Protein AF-G7TE22-F1 (afdb_monomer_lite)

Organism: Xanthomonas oryzae pv. oryzicola (strain BLS256) (NCBI:txid383407)

InterPro domains:
  IPR012318 Crp-type HTH domain [PF13545] (1-49)
  IPR012318 Crp-type HTH domain [PS51063] (1-44)
  IPR012318 Crp-type HTH domain [SM00419] (1-42)
  IPR036388 Winged helix-like DNA-binding domain superfamily [G3DSA:1.10.10.10] (1-53)
  IPR036390 Winged helix DNA-binding domain superfamily [SSF46785] (1-51)

Foldseek 3Di:
DALCVVCVVVVHDSVVSVVVVVVCVVVVQWDPPDRPDIHGPNPPVVCVVVVNDD

pLDDT: mean 86.74, std 8.43, range [53.16, 93.06]

Secondary structure (DSSP, 8-state):
--HHHHHHHHT--HHHHHHHHHHHHHTTSEEEEETTEEEES-HHHHHHHTT---

Radius of gyration: 11.52 Å; chains: 1; bounding box: 30×16×23 Å

Sequence (54 aa):
MSRSDIADHLGLTVEAVSRTFTKLRRQQLIALPQRHLVQILDYAALRRLAGDTV

Structure (mmCIF, N/CA/C/O backbone):
data_AF-G7TE22-F1
#
_entry.id   AF-G7TE22-F1
#
loop_
_atom_site.group_PDB
_atom_site.id
_atom_site.type_symbol
_atom_site.label_atom_id
_atom_site.label_alt_id
_atom_site.label_comp_id
_atom_site.label_asym_id
_atom_site.label_entity_id
_atom_site.label_seq_id
_atom_site.pdbx_PDB_ins_code
_atom_site.Cartn_x
_atom_site.Cartn_y
_atom_site.Cartn_z
_atom_site.occupancy
_atom_site.B_iso_or_equiv
_atom_site.auth_seq_id
_atom_site.auth_comp_id
_atom_site.auth_asym_id
_atom_site.auth_atom_id
_atom_site.pdbx_PDB_model_num
ATOM 1 N N . MET A 1 1 ? 4.549 -12.769 -2.747 1.00 62.22 1 MET A N 1
ATOM 2 C CA . MET A 1 1 ? 5.070 -11.575 -3.440 1.00 62.22 1 MET A CA 1
ATOM 3 C C . MET A 1 1 ? 5.638 -10.605 -2.422 1.00 62.22 1 MET A C 1
ATOM 5 O O . MET A 1 1 ? 5.004 -10.330 -1.403 1.00 62.22 1 MET A O 1
ATOM 9 N N . SER A 1 2 ? 6.859 -10.144 -2.651 1.00 78.62 2 SER A N 1
ATOM 10 C CA . SER A 1 2 ? 7.468 -9.036 -1.924 1.00 78.62 2 SER A CA 1
ATOM 11 C C . SER A 1 2 ? 6.903 -7.694 -2.425 1.00 78.62 2 SER A C 1
ATOM 13 O O . SER A 1 2 ? 6.280 -7.629 -3.484 1.00 78.62 2 SER A O 1
ATOM 15 N N . ARG A 1 3 ? 7.084 -6.603 -1.665 1.00 79.62 3 ARG A N 1
ATOM 16 C CA . ARG A 1 3 ? 6.691 -5.255 -2.131 1.00 79.62 3 ARG A CA 1
ATOM 17 C C . ARG A 1 3 ? 7.464 -4.833 -3.385 1.00 79.62 3 ARG A C 1
ATOM 19 O O . ARG A 1 3 ? 6.938 -4.035 -4.150 1.00 79.62 3 ARG A O 1
ATOM 26 N N . SER A 1 4 ? 8.668 -5.375 -3.570 1.00 81.94 4 SER A N 1
ATOM 27 C CA . SER A 1 4 ? 9.489 -5.175 -4.762 1.00 81.94 4 SER A CA 1
ATOM 28 C C . SER A 1 4 ? 8.864 -5.855 -5.969 1.00 81.94 4 SER A C 1
ATOM 30 O O . SER A 1 4 ? 8.626 -5.184 -6.958 1.00 81.94 4 SER A O 1
ATOM 32 N N . ASP A 1 5 ? 8.428 -7.110 -5.829 1.00 85.38 5 ASP A N 1
ATOM 33 C CA . ASP A 1 5 ? 7.763 -7.831 -6.923 1.00 85.38 5 ASP A CA 1
ATOM 34 C C . ASP A 1 5 ? 6.505 -7.085 -7.405 1.00 85.38 5 ASP A C 1
ATOM 36 O O . ASP A 1 5 ? 6.217 -7.045 -8.595 1.00 85.38 5 ASP A O 1
ATOM 40 N N . ILE A 1 6 ? 5.747 -6.478 -6.480 1.00 85.94 6 ILE A N 1
ATOM 41 C CA . ILE A 1 6 ? 4.558 -5.670 -6.805 1.00 85.94 6 ILE A CA 1
ATOM 42 C C . ILE A 1 6 ? 4.953 -4.387 -7.543 1.00 85.94 6 ILE A C 1
ATOM 44 O O . ILE A 1 6 ? 4.279 -3.989 -8.489 1.00 85.94 6 ILE A O 1
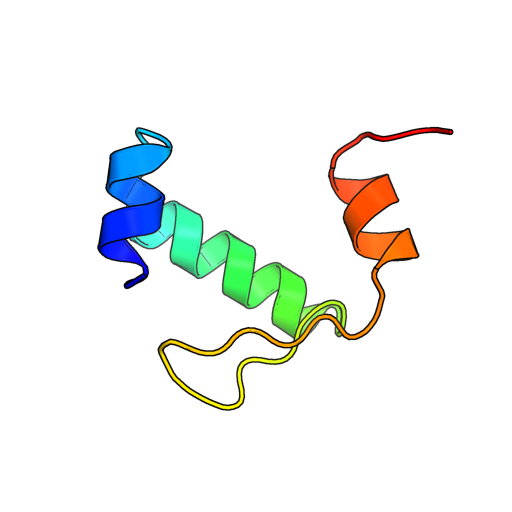ATOM 48 N N . ALA A 1 7 ? 6.018 -3.726 -7.091 1.00 87.19 7 ALA A N 1
ATOM 49 C CA . ALA A 1 7 ? 6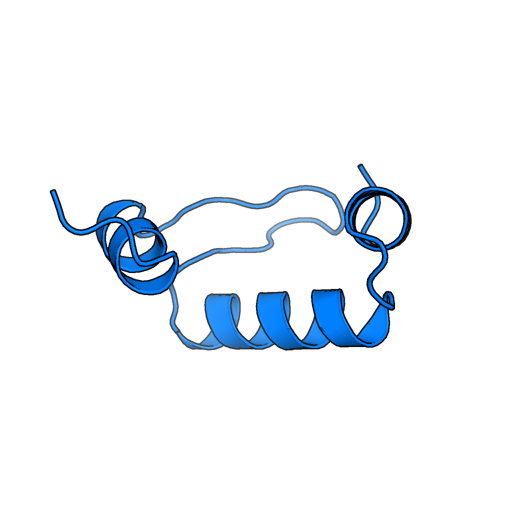.528 -2.510 -7.707 1.00 87.19 7 ALA A CA 1
ATOM 50 C C . ALA A 1 7 ? 7.005 -2.790 -9.140 1.00 87.19 7 ALA A C 1
ATOM 52 O O . ALA A 1 7 ? 6.541 -2.136 -10.072 1.00 87.19 7 ALA A O 1
ATOM 53 N N . ASP A 1 8 ? 7.807 -3.840 -9.314 1.00 87.12 8 ASP A N 1
ATOM 54 C CA . ASP A 1 8 ? 8.325 -4.288 -10.606 1.00 87.12 8 ASP A CA 1
ATOM 55 C C . ASP A 1 8 ? 7.189 -4.706 -11.551 1.00 87.12 8 ASP A C 1
ATOM 57 O O . ASP A 1 8 ? 7.181 -4.329 -12.720 1.00 87.12 8 ASP A O 1
ATOM 61 N N . HIS A 1 9 ? 6.177 -5.418 -11.040 1.00 89.25 9 HIS A N 1
ATOM 62 C CA . HIS A 1 9 ? 5.017 -5.833 -11.832 1.00 89.25 9 HIS A CA 1
ATOM 63 C C . HIS A 1 9 ? 4.154 -4.654 -12.309 1.00 89.25 9 HIS A C 1
ATOM 65 O O . HIS A 1 9 ? 3.606 -4.695 -13.408 1.00 89.25 9 HIS A O 1
ATOM 71 N N . LEU A 1 10 ? 4.024 -3.605 -11.494 1.00 87.19 10 LEU A N 1
ATOM 72 C CA . LEU A 1 10 ? 3.220 -2.421 -11.810 1.00 87.19 10 LEU A CA 1
ATOM 73 C C . LEU A 1 10 ? 4.022 -1.312 -12.514 1.00 87.19 10 LEU A C 1
ATOM 75 O O . LEU A 1 10 ? 3.449 -0.275 -12.843 1.00 87.19 10 LEU A O 1
ATOM 79 N N . GLY A 1 11 ? 5.335 -1.488 -12.707 1.00 89.00 11 GLY A N 1
ATOM 80 C CA . GLY A 1 11 ? 6.225 -0.429 -13.194 1.00 89.00 11 GLY A CA 1
ATOM 81 C C . GLY A 1 11 ? 6.311 0.775 -12.245 1.00 89.00 11 GLY A C 1
ATOM 82 O O . GLY A 1 11 ? 6.550 1.901 -12.679 1.00 89.00 11 GLY A O 1
ATOM 83 N N . LEU A 1 12 ? 6.066 0.557 -10.950 1.00 91.31 12 LEU A N 1
ATOM 84 C CA . LEU A 1 12 ? 6.112 1.571 -9.898 1.00 91.31 12 LEU A CA 1
ATOM 85 C C . LEU A 1 12 ? 7.372 1.408 -9.048 1.00 91.31 12 LEU A C 1
ATOM 87 O O . LEU A 1 12 ? 8.037 0.381 -9.0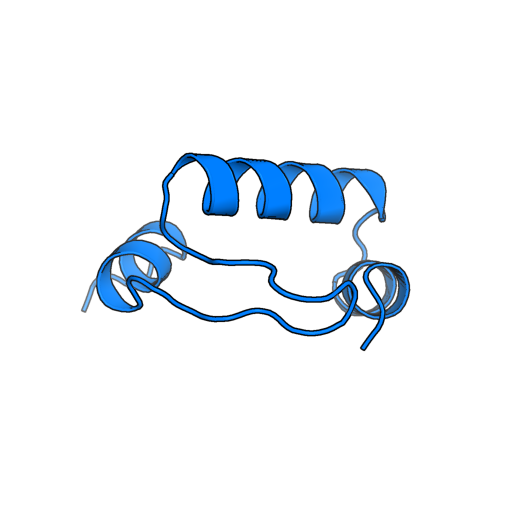86 1.00 91.31 12 LEU A O 1
ATOM 91 N N . THR A 1 13 ? 7.687 2.408 -8.222 1.00 91.12 13 THR A N 1
ATOM 92 C CA . THR A 1 13 ? 8.764 2.261 -7.234 1.00 91.12 13 THR A CA 1
ATOM 93 C C . THR A 1 13 ? 8.259 1.600 -5.953 1.00 91.12 13 THR A C 1
ATOM 95 O O . THR A 1 13 ? 7.095 1.755 -5.555 1.00 91.12 13 THR A O 1
ATOM 98 N N . VAL A 1 14 ? 9.152 0.897 -5.252 1.00 89.81 14 VAL A N 1
ATOM 99 C CA . VAL A 1 14 ? 8.848 0.245 -3.967 1.00 89.81 14 VAL A CA 1
ATOM 100 C C . VAL A 1 14 ? 8.349 1.260 -2.933 1.00 89.81 14 VAL A C 1
ATOM 102 O O . VAL A 1 14 ? 7.450 0.959 -2.145 1.00 89.81 14 VAL A O 1
ATOM 105 N N . GLU A 1 15 ? 8.862 2.492 -2.956 1.00 92.19 15 GLU A N 1
ATOM 106 C CA . GLU A 1 15 ? 8.423 3.592 -2.093 1.00 92.19 15 GLU A CA 1
ATOM 107 C C . GLU A 1 15 ? 6.980 4.000 -2.388 1.00 92.19 15 GLU A C 1
ATOM 109 O O . GLU A 1 15 ? 6.220 4.264 -1.455 1.00 92.19 15 GLU A O 1
ATOM 114 N N . ALA A 1 16 ? 6.584 4.053 -3.665 1.00 91.50 16 ALA A N 1
ATOM 115 C CA . ALA A 1 16 ? 5.210 4.359 -4.053 1.00 91.50 16 ALA A CA 1
ATOM 116 C C . ALA A 1 16 ? 4.247 3.283 -3.531 1.00 91.50 16 ALA A C 1
ATOM 118 O O . ALA A 1 16 ? 3.265 3.612 -2.861 1.00 91.50 16 ALA A O 1
ATOM 119 N N . VAL A 1 17 ? 4.581 2.004 -3.731 1.00 91.00 17 VAL A N 1
ATOM 120 C CA . VAL A 1 17 ? 3.803 0.872 -3.202 1.00 91.00 17 VAL A CA 1
ATOM 121 C C . VAL A 1 17 ? 3.730 0.939 -1.673 1.00 91.00 17 VAL A C 1
ATOM 123 O O . VAL A 1 17 ? 2.648 0.871 -1.091 1.00 91.00 17 VAL A O 1
ATOM 126 N N . SER A 1 18 ? 4.859 1.156 -0.997 1.00 89.19 18 SER A N 1
ATOM 127 C CA . SER A 1 18 ? 4.919 1.247 0.465 1.00 89.19 18 SER A CA 1
ATOM 128 C C . SER A 1 18 ? 4.056 2.387 1.027 1.00 89.19 18 SER A C 1
ATOM 130 O O . SER A 1 18 ? 3.312 2.189 1.997 1.00 89.19 18 SER A O 1
ATOM 132 N N . ARG A 1 19 ? 4.084 3.569 0.389 1.00 90.94 19 ARG A N 1
ATOM 133 C CA . ARG A 1 19 ? 3.241 4.719 0.759 1.00 90.94 19 ARG A CA 1
ATOM 134 C C . ARG A 1 19 ? 1.755 4.401 0.611 1.00 90.94 19 ARG A C 1
ATOM 136 O O . ARG A 1 19 ? 0.989 4.657 1.542 1.00 90.94 19 ARG A O 1
ATOM 143 N N . THR A 1 20 ? 1.354 3.794 -0.506 1.00 90.69 20 THR A N 1
ATOM 144 C CA . THR A 1 20 ? -0.041 3.398 -0.750 1.00 90.69 20 THR A CA 1
ATOM 145 C C . THR A 1 20 ? -0.521 2.381 0.282 1.00 90.69 20 THR A C 1
ATOM 147 O O . THR A 1 20 ? -1.552 2.588 0.917 1.00 90.69 20 THR A O 1
ATOM 150 N N . PHE A 1 21 ? 0.260 1.335 0.548 1.00 89.75 21 PHE A N 1
ATOM 151 C CA . PHE A 1 21 ? -0.068 0.328 1.562 1.00 89.75 21 PHE A CA 1
ATOM 152 C C . PHE A 1 21 ? -0.194 0.923 2.967 1.00 89.75 21 PHE A C 1
ATOM 154 O O . PHE A 1 21 ? -1.109 0.578 3.714 1.00 89.75 21 PHE A O 1
ATOM 161 N N . THR A 1 22 ? 0.699 1.847 3.326 1.00 91.12 22 THR A N 1
ATOM 162 C CA . THR A 1 22 ? 0.638 2.546 4.615 1.00 91.12 22 THR A CA 1
ATOM 163 C C . THR A 1 22 ? -0.631 3.392 4.722 1.00 91.12 22 THR A C 1
ATOM 165 O O . THR A 1 22 ? -1.289 3.379 5.763 1.00 91.12 22 THR A O 1
ATOM 168 N N . LYS A 1 23 ? -1.023 4.078 3.641 1.00 91.75 23 LYS A N 1
ATOM 169 C CA . LYS A 1 23 ? -2.266 4.856 3.581 1.00 91.75 23 LYS A CA 1
ATOM 170 C C . LYS A 1 23 ? -3.498 3.963 3.754 1.00 91.75 23 LYS A C 1
ATOM 172 O O . LYS A 1 23 ? -4.323 4.262 4.614 1.00 91.75 23 LYS A O 1
ATOM 177 N N . LEU A 1 24 ? -3.578 2.851 3.020 1.00 91.62 24 LEU A N 1
ATOM 178 C CA . LEU A 1 24 ? -4.683 1.889 3.122 1.00 91.62 24 LEU A CA 1
ATOM 179 C C . LEU A 1 24 ? -4.778 1.270 4.525 1.00 91.62 24 LEU A C 1
ATOM 181 O O . LEU A 1 24 ? -5.870 1.147 5.078 1.00 91.62 24 LEU A O 1
ATOM 185 N N . ARG A 1 25 ? -3.634 0.953 5.147 1.00 90.81 25 ARG A N 1
ATOM 186 C CA . ARG A 1 25 ? -3.582 0.477 6.537 1.00 90.81 25 ARG A CA 1
ATOM 187 C C . ARG A 1 25 ? -4.086 1.531 7.521 1.00 90.81 25 ARG A C 1
ATOM 189 O O . ARG A 1 25 ? -4.859 1.217 8.426 1.00 90.81 25 ARG A O 1
ATOM 196 N N . ARG A 1 26 ? -3.661 2.789 7.359 1.00 92.62 26 ARG A N 1
ATOM 197 C CA . ARG A 1 26 ? -4.101 3.904 8.215 1.00 92.62 26 ARG A CA 1
ATOM 198 C C . ARG A 1 26 ? -5.604 4.151 8.091 1.00 92.62 26 ARG A C 1
ATOM 200 O O . ARG A 1 26 ? -6.236 4.520 9.068 1.00 92.62 26 ARG A O 1
ATOM 207 N N . GLN A 1 27 ? -6.163 3.917 6.909 1.00 92.31 27 GLN A N 1
ATOM 208 C CA . GLN A 1 27 ? -7.601 3.988 6.649 1.00 92.31 27 GLN A CA 1
ATOM 209 C C . GLN A 1 27 ? -8.372 2.747 7.131 1.00 92.31 27 GLN A C 1
ATOM 211 O O . GLN A 1 27 ? -9.571 2.676 6.903 1.00 92.31 27 GLN A O 1
ATOM 216 N N . GLN A 1 28 ? -7.708 1.784 7.787 1.00 91.75 28 GLN A N 1
ATOM 217 C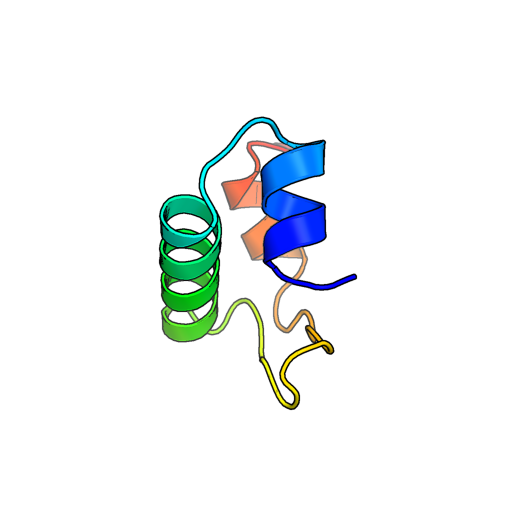 CA . GLN A 1 28 ? -8.311 0.530 8.263 1.00 91.75 28 GLN A CA 1
ATOM 218 C C . GLN A 1 28 ? -8.964 -0.302 7.144 1.00 91.75 28 GLN A C 1
ATOM 220 O O . GLN A 1 28 ? -9.863 -1.094 7.391 1.00 91.75 28 GLN A O 1
ATOM 225 N N . LEU A 1 29 ? -8.478 -0.156 5.909 1.00 92.62 29 LEU A N 1
ATOM 226 C CA . LEU A 1 29 ? -8.983 -0.890 4.743 1.00 92.62 29 LEU A CA 1
ATOM 227 C C . LEU A 1 29 ? -8.278 -2.233 4.569 1.00 92.62 29 LEU A C 1
ATOM 229 O O . LEU A 1 29 ? -8.867 -3.211 4.108 1.00 92.62 29 LEU A O 1
ATOM 233 N N . ILE A 1 30 ? -7.003 -2.274 4.958 1.00 93.00 30 ILE A N 1
ATOM 234 C CA . ILE A 1 30 ? -6.177 -3.478 4.977 1.00 93.00 30 ILE A CA 1
ATOM 235 C C . ILE A 1 30 ? -5.434 -3.593 6.307 1.00 93.00 30 ILE A C 1
ATOM 237 O O . ILE A 1 30 ? -5.013 -2.593 6.892 1.00 93.00 30 ILE A O 1
ATOM 241 N N . ALA A 1 31 ? -5.192 -4.821 6.741 1.00 91.38 31 ALA A N 1
ATOM 242 C CA . ALA A 1 31 ? -4.235 -5.149 7.781 1.00 91.38 31 ALA A CA 1
ATOM 243 C C . ALA A 1 31 ? -3.002 -5.824 7.171 1.00 91.38 31 ALA A C 1
ATOM 245 O O . ALA A 1 31 ? -3.061 -6.513 6.155 1.00 91.38 31 ALA A O 1
ATOM 246 N N . LEU A 1 32 ? -1.859 -5.606 7.811 1.00 87.81 32 LEU A N 1
ATOM 247 C CA . LEU A 1 32 ? -0.570 -6.177 7.427 1.00 87.81 32 LEU A CA 1
ATOM 248 C C . LEU A 1 32 ? -0.017 -6.955 8.626 1.00 87.81 32 LEU A C 1
ATOM 250 O O . LEU A 1 32 ? 0.879 -6.448 9.304 1.00 87.81 32 LEU A O 1
ATOM 254 N N . PRO A 1 33 ? -0.578 -8.138 8.945 1.00 85.00 33 PRO A N 1
ATOM 255 C CA . PRO A 1 33 ? -0.114 -8.944 10.074 1.00 85.00 33 PRO A CA 1
ATOM 256 C C . PRO A 1 33 ? 1.309 -9.478 9.856 1.00 85.00 33 PRO A C 1
ATOM 258 O O . PRO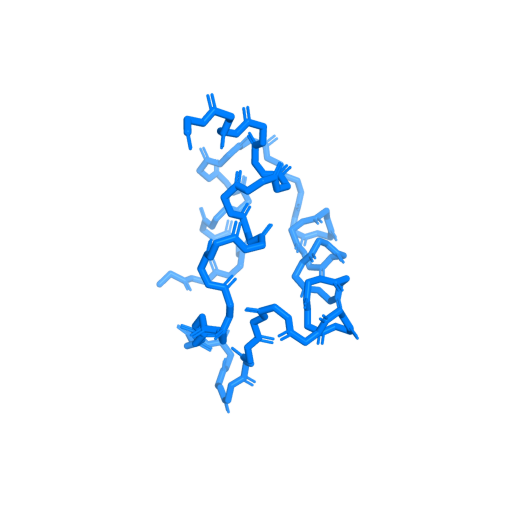 A 1 33 ? 2.033 -9.700 10.820 1.00 85.00 33 PRO A O 1
ATOM 261 N N . GLN A 1 34 ? 1.737 -9.652 8.598 1.00 84.00 34 GLN A N 1
ATOM 262 C CA . GLN A 1 34 ? 3.096 -10.069 8.242 1.00 84.00 34 GLN A CA 1
ATOM 263 C C . GLN A 1 34 ? 3.606 -9.281 7.030 1.00 84.00 34 GLN A C 1
ATOM 265 O O . GLN A 1 34 ? 2.832 -8.707 6.267 1.00 84.00 34 GLN A O 1
ATOM 270 N N . ARG A 1 35 ? 4.928 -9.273 6.804 1.00 76.94 35 ARG A N 1
ATOM 271 C CA . ARG A 1 35 ? 5.557 -8.532 5.689 1.00 76.94 35 ARG A CA 1
ATOM 272 C C . ARG A 1 35 ? 5.040 -8.928 4.302 1.00 76.94 35 ARG A C 1
ATOM 274 O O . ARG A 1 35 ? 5.041 -8.080 3.414 1.00 76.94 35 ARG A O 1
ATOM 281 N N . HIS A 1 36 ? 4.615 -10.178 4.146 1.00 81.06 36 HIS A N 1
ATOM 282 C CA . HIS A 1 36 ? 4.148 -10.760 2.886 1.00 81.06 36 HIS A CA 1
ATOM 283 C C . HIS A 1 36 ? 2.665 -11.142 2.916 1.00 81.06 36 HIS A C 1
ATOM 285 O O . HIS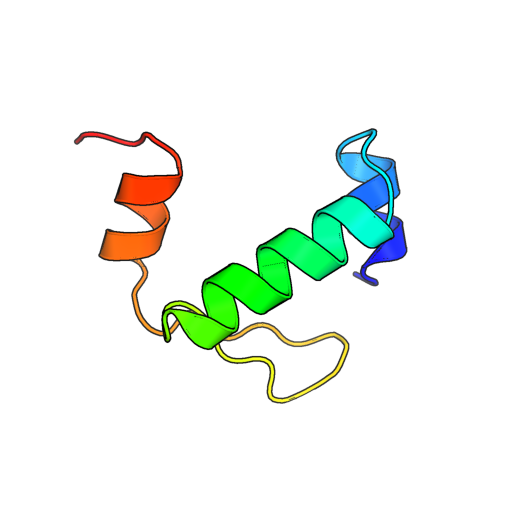 A 1 36 ? 2.184 -11.756 1.968 1.00 81.06 36 HIS A O 1
ATOM 291 N N . LEU A 1 37 ? 1.950 -10.798 3.993 1.00 84.75 37 LEU A N 1
ATOM 292 C CA . LEU A 1 37 ? 0.540 -11.130 4.158 1.00 84.75 37 LEU A CA 1
ATOM 293 C C . LEU A 1 37 ? -0.275 -9.854 4.320 1.00 84.75 37 LEU A C 1
ATOM 295 O O . LEU A 1 37 ? -0.033 -9.050 5.220 1.00 84.75 37 LEU A O 1
ATOM 299 N N . VAL A 1 38 ? -1.245 -9.694 3.428 1.00 88.38 38 VAL A N 1
ATOM 300 C CA . VAL A 1 38 ? -2.172 -8.567 3.393 1.00 88.38 38 VAL A CA 1
ATOM 301 C C . VAL A 1 38 ? -3.554 -9.131 3.645 1.00 88.38 38 VAL A C 1
ATOM 303 O O . VAL A 1 38 ? -3.993 -10.032 2.936 1.00 88.38 38 VAL A O 1
ATOM 306 N N . GLN A 1 39 ? -4.229 -8.610 4.656 1.00 92.31 39 GLN A N 1
ATOM 307 C CA . GLN A 1 39 ? -5.592 -8.986 4.974 1.00 92.31 39 GLN A CA 1
ATOM 308 C C . GLN A 1 39 ? -6.503 -7.828 4.590 1.00 92.31 39 GLN A C 1
ATOM 310 O O . GLN A 1 39 ? -6.259 -6.689 4.985 1.00 92.31 39 GLN A O 1
ATOM 315 N N . ILE A 1 40 ? -7.528 -8.102 3.795 1.00 93.00 40 ILE A N 1
ATOM 316 C CA . ILE A 1 40 ? -8.515 -7.095 3.416 1.00 93.00 40 ILE A CA 1
ATOM 317 C C . ILE A 1 40 ? -9.547 -7.014 4.538 1.00 93.00 40 ILE A C 1
ATOM 319 O O . ILE A 1 40 ? -10.152 -8.026 4.880 1.00 93.00 40 ILE A O 1
ATOM 323 N N . LEU A 1 41 ? -9.711 -5.826 5.120 1.00 93.06 41 LEU A N 1
ATOM 324 C CA . LEU A 1 41 ? -10.701 -5.577 6.170 1.00 93.06 41 LEU A CA 1
ATOM 325 C C . LEU A 1 41 ? -12.017 -5.085 5.567 1.00 93.06 41 LEU A C 1
ATOM 327 O O . LEU A 1 41 ? -13.082 -5.549 5.955 1.00 93.06 41 LEU A O 1
ATOM 331 N N . ASP A 1 42 ? -11.932 -4.184 4.584 1.00 92.38 42 ASP A N 1
ATOM 332 C CA . ASP A 1 42 ? -13.093 -3.633 3.886 1.00 92.38 42 ASP A CA 1
ATOM 333 C C . ASP A 1 42 ? -12.878 -3.684 2.370 1.00 92.38 42 ASP A C 1
ATOM 335 O O . ASP A 1 42 ? -12.252 -2.814 1.753 1.00 92.38 42 ASP A O 1
ATOM 339 N N . TYR A 1 43 ? -13.406 -4.747 1.766 1.00 90.62 43 TYR A N 1
ATOM 340 C CA . TYR A 1 43 ? -13.326 -4.962 0.326 1.00 90.62 43 TYR A CA 1
ATOM 341 C C . TYR A 1 43 ? -14.135 -3.921 -0.461 1.00 90.62 43 TYR A C 1
ATOM 343 O O . TYR A 1 43 ? -13.675 -3.443 -1.496 1.00 90.62 43 TYR A O 1
ATOM 351 N N . ALA A 1 44 ? -15.311 -3.521 0.032 1.00 90.31 44 ALA A N 1
ATOM 352 C CA . ALA A 1 44 ? -16.181 -2.574 -0.663 1.00 90.31 44 ALA A CA 1
ATOM 353 C C . ALA A 1 44 ? -15.556 -1.172 -0.723 1.00 90.31 44 ALA A C 1
ATOM 355 O O . ALA A 1 44 ? -15.599 -0.499 -1.753 1.00 90.31 44 ALA A O 1
ATOM 356 N N . ALA A 1 45 ? -14.925 -0.723 0.362 1.00 90.44 45 ALA A N 1
ATOM 357 C CA . ALA A 1 45 ? -14.201 0.542 0.373 1.00 90.44 45 ALA A CA 1
ATOM 358 C C . ALA A 1 45 ? -12.944 0.517 -0.512 1.00 90.44 45 ALA A C 1
ATOM 360 O O . ALA A 1 45 ? -12.700 1.493 -1.223 1.00 90.44 45 ALA A O 1
ATOM 361 N N . LEU A 1 46 ? -12.185 -0.587 -0.537 1.00 90.44 46 LEU A N 1
ATOM 362 C CA . LEU A 1 46 ? -11.065 -0.744 -1.478 1.00 90.44 46 LEU A CA 1
ATOM 363 C C . LEU A 1 46 ? -11.528 -0.662 -2.931 1.00 90.44 46 LEU A C 1
ATOM 365 O O . LEU A 1 46 ? -10.890 0.004 -3.742 1.00 90.44 46 LEU A O 1
ATOM 369 N N . ARG A 1 47 ? -12.656 -1.300 -3.242 1.00 90.81 47 ARG A N 1
ATOM 370 C CA . ARG A 1 47 ? -13.234 -1.329 -4.583 1.00 90.81 47 ARG A CA 1
ATOM 371 C C . ARG A 1 47 ? -13.663 0.062 -5.056 1.00 90.81 47 ARG A C 1
ATOM 373 O O . ARG A 1 47 ? -13.279 0.481 -6.144 1.00 90.81 47 ARG A O 1
ATOM 380 N N . ARG A 1 48 ? -14.301 0.844 -4.177 1.00 89.81 48 ARG A N 1
ATOM 381 C CA . ARG A 1 48 ? -14.599 2.265 -4.435 1.00 89.81 48 ARG A CA 1
ATOM 382 C C . ARG A 1 48 ? -13.339 3.103 -4.676 1.00 89.81 48 ARG A C 1
ATOM 384 O O . ARG A 1 48 ? -13.337 3.952 -5.559 1.00 89.81 48 ARG A O 1
ATOM 391 N N . LEU A 1 49 ? -12.263 2.875 -3.916 1.00 87.44 49 LEU A N 1
ATOM 392 C CA . LEU A 1 49 ? -10.992 3.590 -4.112 1.00 87.44 49 LEU A CA 1
ATOM 393 C C . LEU A 1 49 ? -10.278 3.209 -5.409 1.00 87.44 49 LEU A C 1
ATOM 395 O O . LEU A 1 49 ? -9.566 4.040 -5.968 1.00 87.44 49 LEU A O 1
ATOM 399 N N . ALA A 1 50 ? -10.465 1.977 -5.879 1.00 86.88 50 ALA A N 1
ATOM 400 C CA . ALA A 1 50 ? -9.962 1.521 -7.168 1.00 86.88 50 ALA A CA 1
ATOM 401 C C . ALA A 1 50 ? -10.744 2.112 -8.359 1.00 86.88 50 ALA A C 1
ATOM 403 O O . ALA A 1 50 ? -10.381 1.856 -9.502 1.00 86.88 50 ALA A O 1
ATOM 404 N N . GLY A 1 51 ? -11.788 2.911 -8.102 1.00 85.25 51 GLY A N 1
ATOM 405 C CA . GLY A 1 51 ? -12.642 3.493 -9.137 1.00 85.25 51 GLY A CA 1
ATOM 406 C C . GLY A 1 51 ? -13.682 2.520 -9.689 1.00 85.25 51 GLY A C 1
ATOM 407 O O . GLY A 1 51 ? -14.329 2.832 -10.683 1.00 85.25 51 GLY A O 1
ATOM 408 N N . ASP A 1 52 ? -13.858 1.358 -9.055 1.00 75.44 52 ASP A N 1
ATOM 409 C CA . ASP A 1 52 ? -14.840 0.364 -9.473 1.00 75.44 52 ASP A CA 1
ATOM 410 C C . ASP A 1 52 ? -16.206 0.750 -8.877 1.00 75.44 52 ASP A C 1
ATOM 412 O O . ASP A 1 52 ? -16.586 0.353 -7.772 1.00 75.44 52 ASP A O 1
ATOM 416 N N . THR A 1 53 ? -16.892 1.652 -9.580 1.00 53.16 53 THR A N 1
ATOM 417 C CA . THR A 1 53 ? -18.294 2.029 -9.358 1.00 53.16 53 THR A CA 1
ATOM 418 C C . THR A 1 53 ? -19.201 1.015 -10.048 1.00 53.16 53 THR A C 1
ATOM 420 O O . THR A 1 53 ? -19.508 1.172 -11.229 1.00 53.16 53 THR A O 1
ATOM 423 N N . VAL A 1 54 ? -19.626 -0.013 -9.311 1.00 54.88 54 VAL A N 1
ATOM 424 C CA . VAL A 1 54 ? -20.743 -0.900 -9.681 1.00 54.88 54 VAL A CA 1
ATOM 425 C C . VAL A 1 54 ? -21.681 -1.027 -8.494 1.00 54.88 54 VAL A C 1
ATOM 427 O O . VAL A 1 54 ? -21.166 -1.279 -7.379 1.00 54.88 54 VAL A O 1
#